Protein AF-A0A5K0ZW80-F1 (afdb_monomer)

Organism: NCBI:txid210225

Foldseek 3Di:
DVVVVVVLLVQLVLLQVVLVVCVVVVNLLLSLLSLVVSLVSLPPDADPDPVRRVSSVVSSVVSVVVNVVSVVCCVPPVVDHRDHPVPHDDRDDDDDDDDDDDDDPDDDDPPPDDD

Secondary structure (DSSP, 8-state):
-HHHHHHHHHHHHHHHHHHHHHHHTT-HHHHHHHHHHHHHHTTT---SSHHHHHHHHHHHHHHHHHHHHHHHHIIIII-PPPPPGGGSPPPPPPP---PPPP--SS---------

Nearest PDB structures (foldseek):
  3zxp-assembly1_B  TM=8.065E-01  e=2.885E-02  Homo sapiens
  2luh-assembly1_A  TM=7.869E-01  e=1.649E+00  Saccharomyces cerevisiae S288C
  1yxr-assembly1_A  TM=6.692E-01  e=1.001E+00  Homo sapiens
  2rkk-assembly1_B  TM=7.854E-01  e=1.743E+00  Saccharomyces cerevisiae
  2dl1-assembly1_A  TM=4.017E-01  e=6.794E-01  Homo sapiens

Structure (mmCIF, N/CA/C/O backbone):
data_AF-A0A5K0ZW80-F1
#
_entry.id   AF-A0A5K0ZW80-F1
#
loop_
_atom_site.group_PDB
_atom_site.id
_atom_site.type_symbol
_atom_site.label_atom_id
_atom_site.label_alt_id
_atom_site.label_comp_id
_atom_s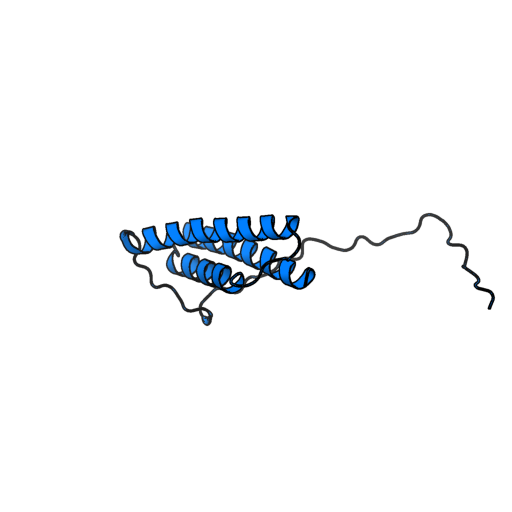ite.label_asym_id
_atom_site.label_entity_id
_atom_site.label_seq_id
_atom_site.pdbx_PDB_ins_code
_atom_site.Cartn_x
_atom_site.Cartn_y
_atom_site.Cartn_z
_atom_site.occupancy
_atom_site.B_iso_or_equiv
_atom_site.auth_seq_id
_atom_site.auth_comp_id
_atom_site.auth_asym_id
_atom_site.auth_atom_id
_atom_site.pdbx_PDB_model_num
ATOM 1 N N . ASP A 1 1 ? 17.996 -11.312 -4.103 1.00 75.06 1 ASP A N 1
ATOM 2 C CA . ASP A 1 1 ? 17.848 -10.077 -3.297 1.00 75.06 1 ASP A CA 1
ATOM 3 C C . ASP A 1 1 ? 17.231 -8.915 -4.068 1.00 75.06 1 ASP A C 1
ATOM 5 O O . ASP A 1 1 ? 16.124 -8.522 -3.728 1.00 75.06 1 ASP A O 1
ATOM 9 N N . PHE A 1 2 ? 17.855 -8.406 -5.139 1.00 83.31 2 PHE A N 1
ATOM 10 C CA . PHE A 1 2 ? 17.336 -7.242 -5.885 1.00 83.31 2 PHE A CA 1
ATOM 11 C C . PHE A 1 2 ? 15.932 -7.428 -6.491 1.00 83.31 2 PHE A C 1
ATOM 13 O O . PHE A 1 2 ? 15.065 -6.578 -6.296 1.00 83.31 2 PHE A O 1
ATOM 20 N N . ILE A 1 3 ? 15.698 -8.534 -7.210 1.00 88.75 3 ILE A N 1
ATOM 21 C CA . ILE A 1 3 ? 14.407 -8.811 -7.868 1.00 88.75 3 ILE A CA 1
ATOM 22 C C . ILE A 1 3 ? 13.295 -8.936 -6.824 1.00 88.75 3 ILE A C 1
ATOM 24 O O . ILE A 1 3 ? 12.285 -8.255 -6.925 1.00 88.75 3 ILE A O 1
ATOM 28 N N . SER A 1 4 ? 13.508 -9.740 -5.780 1.00 89.12 4 SER A N 1
ATOM 29 C CA . SER A 1 4 ? 12.527 -9.959 -4.712 1.00 89.12 4 SER A CA 1
ATOM 30 C C . SER A 1 4 ? 12.177 -8.674 -3.957 1.00 89.12 4 SER A C 1
ATOM 32 O O . SER A 1 4 ? 11.013 -8.453 -3.638 1.00 89.12 4 SER A O 1
ATOM 34 N N . LEU A 1 5 ? 13.167 -7.810 -3.699 1.00 90.12 5 LEU A N 1
ATOM 35 C CA . LEU A 1 5 ? 12.928 -6.490 -3.117 1.00 90.12 5 LEU A CA 1
ATOM 36 C C . LEU A 1 5 ? 12.106 -5.618 -4.075 1.00 90.12 5 LEU A C 1
ATOM 38 O O . LEU A 1 5 ? 11.091 -5.065 -3.669 1.00 90.12 5 LEU A O 1
ATOM 42 N N . ASN A 1 6 ? 12.460 -5.545 -5.357 1.00 91.00 6 ASN A N 1
ATOM 43 C CA . ASN A 1 6 ? 11.664 -4.779 -6.320 1.00 91.00 6 ASN A CA 1
ATOM 44 C C . ASN A 1 6 ? 10.222 -5.293 -6.432 1.00 91.00 6 ASN A C 1
ATOM 46 O O . ASN A 1 6 ? 9.298 -4.484 -6.441 1.00 91.00 6 ASN A O 1
ATOM 50 N N . CYS A 1 7 ? 10.010 -6.612 -6.446 1.00 91.69 7 CYS A N 1
ATOM 51 C CA . CYS A 1 7 ? 8.670 -7.199 -6.409 1.00 91.69 7 CYS A CA 1
ATOM 52 C C . CYS A 1 7 ? 7.880 -6.702 -5.194 1.00 91.69 7 CYS A C 1
ATOM 54 O O . CYS A 1 7 ? 6.759 -6.230 -5.353 1.00 91.69 7 CYS A O 1
ATOM 56 N N . LEU A 1 8 ? 8.485 -6.735 -4.004 1.00 93.12 8 LEU A N 1
ATOM 57 C CA . LEU A 1 8 ? 7.855 -6.253 -2.776 1.00 93.12 8 LEU A CA 1
ATOM 58 C C . LEU A 1 8 ? 7.548 -4.749 -2.819 1.00 93.12 8 LEU A C 1
ATOM 60 O O . LEU A 1 8 ? 6.463 -4.339 -2.420 1.00 93.12 8 LEU A O 1
ATOM 64 N N . LEU A 1 9 ? 8.473 -3.928 -3.325 1.00 94.06 9 LEU A N 1
ATOM 65 C CA . LEU A 1 9 ? 8.271 -2.484 -3.468 1.00 94.06 9 LEU A CA 1
ATOM 66 C C . LEU A 1 9 ? 7.089 -2.175 -4.395 1.00 94.06 9 LEU A C 1
ATOM 68 O O . LEU A 1 9 ? 6.237 -1.349 -4.073 1.00 94.06 9 LEU A O 1
ATOM 72 N N . HIS A 1 10 ? 7.025 -2.842 -5.548 1.00 94.00 10 HIS A N 1
ATOM 73 C CA . HIS A 1 10 ? 5.939 -2.648 -6.506 1.00 94.00 10 HIS A CA 1
ATOM 74 C C . HIS A 1 10 ? 4.607 -3.210 -6.007 1.00 94.00 10 HIS A C 1
ATOM 76 O O . HIS A 1 10 ? 3.573 -2.590 -6.245 1.00 94.00 10 HIS A O 1
ATOM 82 N N . GLN A 1 11 ? 4.626 -4.318 -5.265 1.00 94.06 11 GLN A N 1
ATOM 83 C CA . GLN A 1 11 ? 3.442 -4.836 -4.586 1.00 94.06 11 GLN A CA 1
ATOM 84 C C . GLN A 1 11 ? 2.905 -3.819 -3.572 1.00 94.06 11 GLN A C 1
ATOM 86 O O . GLN A 1 11 ? 1.727 -3.480 -3.626 1.00 94.06 11 GLN A O 1
ATOM 91 N N . ALA A 1 12 ? 3.770 -3.260 -2.722 1.00 95.31 12 ALA A N 1
ATOM 92 C CA . ALA A 1 12 ? 3.381 -2.266 -1.726 1.00 95.31 12 ALA A CA 1
ATOM 93 C C . ALA A 1 12 ? 2.819 -0.981 -2.365 1.00 95.31 12 ALA A C 1
ATOM 95 O O . ALA A 1 12 ? 1.831 -0.423 -1.891 1.00 95.31 12 ALA A O 1
ATOM 96 N N . ARG A 1 13 ? 3.389 -0.545 -3.497 1.00 95.94 13 ARG A N 1
ATOM 97 C CA . ARG A 1 13 ? 2.834 0.555 -4.305 1.00 95.94 13 ARG A CA 1
ATOM 98 C C . ARG A 1 13 ? 1.450 0.227 -4.858 1.00 95.94 13 ARG A C 1
ATOM 100 O O . ARG A 1 13 ? 0.566 1.073 -4.790 1.00 95.94 13 ARG A O 1
ATOM 107 N N . GLY A 1 14 ? 1.252 -0.985 -5.373 1.00 95.56 14 GLY A N 1
ATOM 108 C CA . GLY A 1 14 ? -0.062 -1.453 -5.819 1.00 95.56 14 GLY A CA 1
ATOM 109 C C . GLY A 1 14 ? -1.089 -1.427 -4.686 1.00 95.56 14 GLY A C 1
ATOM 110 O O . GLY A 1 14 ? -2.160 -0.852 -4.842 1.00 95.56 14 GLY A O 1
ATOM 111 N N . GLN A 1 15 ? -0.720 -1.950 -3.514 1.00 96.69 15 GLN A N 1
ATOM 112 C CA . GLN A 1 15 ? -1.557 -1.928 -2.308 1.00 96.69 15 GLN A CA 1
ATOM 113 C C . GLN A 1 15 ? -1.910 -0.508 -1.871 1.00 96.69 15 GLN A C 1
ATOM 115 O O . GLN A 1 15 ? -3.052 -0.255 -1.504 1.00 96.69 15 GLN A O 1
ATOM 120 N N . LYS A 1 16 ? -0.965 0.437 -1.957 1.00 97.31 16 LYS A N 1
ATOM 121 C CA . LYS A 1 16 ? -1.228 1.854 -1.682 1.00 97.31 16 LYS A CA 1
ATOM 122 C C . LYS A 1 16 ? -2.346 2.405 -2.566 1.00 97.31 16 LYS A C 1
ATOM 124 O O . LYS A 1 16 ? -3.245 3.058 -2.053 1.00 97.31 16 LYS A O 1
ATOM 129 N N . HIS A 1 17 ? -2.289 2.151 -3.873 1.00 96.50 17 HIS A N 1
ATOM 130 C CA . HIS A 1 17 ? -3.307 2.635 -4.808 1.00 96.50 17 HIS A CA 1
ATOM 131 C C . HIS A 1 17 ? -4.668 1.984 -4.553 1.00 96.50 17 HIS A C 1
ATOM 133 O O . HIS A 1 17 ? -5.653 2.700 -4.427 1.00 96.50 17 HIS A O 1
ATOM 139 N N . VAL A 1 18 ? -4.702 0.665 -4.347 1.00 96.56 18 VAL A N 1
ATOM 140 C CA . VAL A 1 18 ? -5.938 -0.054 -3.997 1.00 96.56 18 VAL A CA 1
ATOM 141 C C . VAL A 1 18 ? -6.537 0.462 -2.687 1.00 96.56 18 VAL A C 1
ATOM 143 O O . VAL A 1 18 ? -7.744 0.636 -2.588 1.00 96.56 18 VAL A O 1
ATOM 146 N N . ALA A 1 19 ? -5.716 0.756 -1.676 1.00 97.56 19 ALA A N 1
ATOM 147 C CA . ALA A 1 19 ? -6.203 1.320 -0.420 1.00 97.56 19 ALA A CA 1
ATOM 148 C C . ALA A 1 19 ? -6.794 2.728 -0.589 1.00 97.56 19 ALA A C 1
ATOM 150 O O . ALA A 1 19 ? -7.788 3.042 0.060 1.00 97.56 19 ALA A O 1
ATOM 151 N N . ILE A 1 20 ? -6.204 3.563 -1.451 1.00 97.81 20 ILE A N 1
ATOM 152 C CA . ILE A 1 20 ? -6.749 4.889 -1.774 1.00 97.81 20 ILE A CA 1
ATOM 153 C C . ILE A 1 20 ? -8.110 4.744 -2.464 1.00 97.81 20 ILE A C 1
ATOM 155 O O . ILE A 1 20 ? -9.064 5.385 -2.038 1.00 97.81 20 ILE A O 1
ATOM 159 N N . GLU A 1 21 ? -8.224 3.858 -3.456 1.00 97.12 21 GLU A N 1
ATOM 160 C CA . GLU A 1 21 ? -9.489 3.584 -4.154 1.00 97.12 21 GLU A CA 1
ATOM 161 C C . GLU A 1 21 ? -10.564 3.061 -3.188 1.00 97.12 21 GLU A C 1
ATOM 163 O O . GLU A 1 21 ? -11.678 3.576 -3.155 1.00 97.12 21 GLU A O 1
ATOM 168 N N . LEU A 1 22 ? -10.224 2.100 -2.323 1.00 97.12 22 LEU A N 1
ATOM 169 C CA . LEU A 1 22 ? -11.139 1.580 -1.299 1.00 97.12 22 LEU A CA 1
ATOM 170 C C . LEU A 1 22 ? -11.609 2.671 -0.332 1.00 97.12 22 LEU A C 1
ATOM 172 O O . LEU A 1 22 ? -12.778 2.695 0.048 1.00 97.12 22 LEU A O 1
ATOM 176 N N . TYR A 1 23 ? -10.711 3.570 0.070 1.00 97.38 23 TYR A N 1
ATOM 177 C CA . TYR A 1 23 ? -11.069 4.710 0.905 1.00 97.38 23 TYR A CA 1
ATOM 178 C C . TYR A 1 23 ? -12.033 5.660 0.173 1.00 97.38 23 TYR A C 1
ATOM 180 O O . TYR A 1 23 ? -13.022 6.092 0.762 1.00 97.38 23 TYR A O 1
ATOM 188 N N . GLU A 1 24 ? -11.793 5.952 -1.109 1.00 96.94 24 GLU A N 1
ATOM 189 C CA . GLU A 1 24 ? -12.680 6.780 -1.943 1.00 96.94 24 GLU A CA 1
ATOM 190 C C . GLU A 1 24 ? -14.060 6.137 -2.161 1.00 96.94 24 GLU A C 1
ATOM 192 O O . GLU A 1 24 ? -15.069 6.837 -2.224 1.00 96.94 24 GLU A O 1
ATOM 197 N N . GLU A 1 25 ? -14.126 4.805 -2.193 1.00 96.88 25 GLU A N 1
ATOM 198 C CA . GLU A 1 25 ? -15.371 4.028 -2.208 1.00 96.88 25 GLU A CA 1
ATOM 199 C C . GLU A 1 25 ? -16.082 3.968 -0.842 1.00 96.88 25 GLU A C 1
ATOM 201 O O . GLU A 1 25 ? -17.141 3.348 -0.725 1.00 96.88 25 GLU A O 1
ATOM 206 N N . GLY A 1 26 ? -15.513 4.583 0.200 1.00 95.44 26 GLY A N 1
ATOM 207 C CA . GLY A 1 26 ? -16.057 4.570 1.556 1.00 95.44 26 GLY A CA 1
ATOM 208 C C . GLY A 1 26 ? -15.886 3.235 2.281 1.00 95.44 26 GLY A C 1
ATOM 209 O O . GLY A 1 26 ? -16.633 2.967 3.208 1.00 95.44 26 GLY A O 1
ATOM 210 N N . LYS A 1 27 ? -14.937 2.389 1.863 1.00 96.50 27 LYS A N 1
ATOM 211 C CA . LYS A 1 27 ? -14.607 1.094 2.483 1.00 96.50 27 LYS A CA 1
ATOM 212 C C . LYS A 1 27 ? -13.338 1.215 3.329 1.00 96.50 27 LYS A C 1
ATOM 214 O O . LYS A 1 27 ? -12.310 0.587 3.040 1.00 96.50 27 LYS A O 1
ATOM 219 N N . ILE A 1 28 ? -13.372 2.061 4.354 1.00 97.31 28 ILE A N 1
ATOM 220 C CA . ILE A 1 28 ? -12.165 2.432 5.103 1.00 97.31 28 ILE A CA 1
ATOM 221 C C . ILE A 1 28 ? -11.547 1.253 5.870 1.00 97.31 28 ILE A C 1
ATOM 223 O O . ILE A 1 28 ? -10.321 1.150 5.945 1.00 97.31 28 ILE A O 1
ATOM 227 N N . GLY A 1 29 ? -12.356 0.315 6.373 1.00 97.31 29 GLY A N 1
ATOM 228 C CA . GLY A 1 29 ? -11.868 -0.881 7.060 1.00 97.31 29 GLY A CA 1
ATOM 229 C C . GLY A 1 29 ? -10.984 -1.737 6.149 1.00 97.31 29 GLY A C 1
ATOM 230 O O . GLY A 1 29 ? -9.884 -2.135 6.541 1.00 97.31 29 GLY A O 1
ATOM 231 N N . LEU A 1 30 ? -11.420 -1.946 4.900 1.00 97.62 30 LEU A N 1
ATOM 232 C CA . LEU A 1 30 ? -10.644 -2.651 3.872 1.00 97.62 30 LEU A CA 1
ATOM 233 C C . LEU A 1 30 ? -9.370 -1.883 3.502 1.00 97.62 30 LEU A C 1
ATOM 235 O O . LEU A 1 30 ? -8.300 -2.488 3.430 1.00 97.62 30 LEU A O 1
ATOM 239 N N . ALA A 1 31 ? -9.459 -0.561 3.326 1.00 98.00 31 ALA A N 1
ATOM 240 C CA . ALA A 1 31 ? -8.301 0.282 3.028 1.00 98.00 31 ALA A CA 1
ATOM 241 C C . ALA A 1 31 ? -7.210 0.169 4.110 1.00 98.00 31 ALA A C 1
ATOM 243 O O . ALA A 1 31 ? -6.032 -0.025 3.798 1.00 98.00 31 ALA A O 1
ATOM 244 N N . ILE A 1 32 ? -7.597 0.217 5.390 1.00 98.25 32 ILE A N 1
ATOM 245 C CA . ILE A 1 32 ? -6.681 0.032 6.525 1.00 98.25 32 ILE A CA 1
ATOM 246 C C . ILE A 1 32 ? -6.066 -1.368 6.510 1.00 98.25 32 ILE A C 1
ATOM 248 O O . ILE A 1 32 ? -4.855 -1.504 6.695 1.00 98.25 32 ILE A O 1
ATOM 252 N N . GLY A 1 33 ? -6.873 -2.406 6.272 1.00 97.62 33 GLY A N 1
ATOM 253 C CA . GLY A 1 33 ? -6.398 -3.788 6.196 1.00 97.62 33 GLY A CA 1
ATOM 254 C C . GLY A 1 33 ? -5.304 -3.971 5.137 1.00 97.62 33 GLY A C 1
ATOM 255 O O . GLY A 1 33 ? -4.231 -4.497 5.439 1.00 97.62 33 GLY A O 1
ATOM 256 N N . VAL A 1 34 ? -5.526 -3.440 3.931 1.00 97.69 34 VAL A N 1
ATOM 257 C CA . VAL A 1 34 ? -4.548 -3.465 2.829 1.00 97.69 34 VAL A CA 1
ATOM 258 C C . VAL A 1 34 ? -3.257 -2.723 3.199 1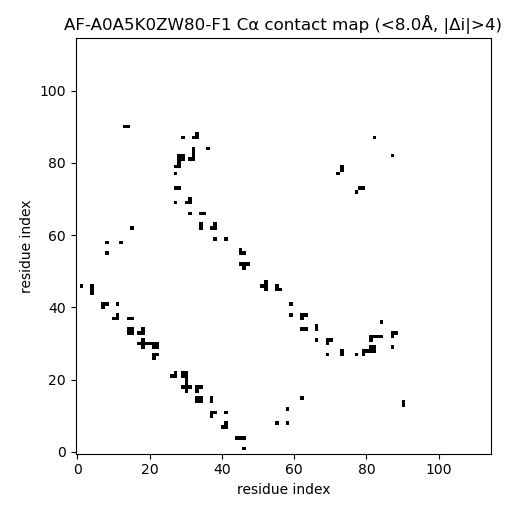.00 97.69 34 VAL A C 1
ATOM 260 O O . VAL A 1 34 ? -2.160 -3.226 2.947 1.00 97.69 34 VAL A O 1
ATOM 263 N N . LEU A 1 35 ? -3.351 -1.551 3.836 1.00 97.81 35 LEU A N 1
ATOM 264 C CA . LEU A 1 35 ? -2.173 -0.780 4.253 1.00 97.81 35 LEU A CA 1
ATOM 265 C C . LEU A 1 35 ? -1.380 -1.467 5.373 1.00 97.81 35 LEU A C 1
ATOM 267 O O . LEU A 1 35 ? -0.146 -1.438 5.356 1.00 97.81 35 LEU A O 1
ATOM 271 N N . ARG A 1 36 ? -2.058 -2.102 6.336 1.00 97.25 36 ARG A N 1
ATOM 272 C CA . ARG A 1 36 ? -1.407 -2.879 7.402 1.00 97.25 36 ARG A CA 1
ATOM 273 C C . ARG A 1 36 ? -0.625 -4.054 6.831 1.00 97.25 36 ARG A C 1
ATOM 275 O O . ARG A 1 36 ? 0.529 -4.245 7.219 1.00 97.25 36 ARG A O 1
ATOM 282 N N . ASP A 1 37 ? -1.219 -4.792 5.895 1.00 95.50 37 ASP A N 1
ATOM 283 C CA . ASP A 1 37 ? -0.539 -5.881 5.194 1.00 95.50 37 ASP A CA 1
ATOM 284 C C . ASP A 1 37 ? 0.702 -5.370 4.441 1.00 95.50 37 ASP A C 1
ATOM 286 O O . ASP A 1 37 ? 1.803 -5.892 4.631 1.00 95.50 37 ASP A O 1
ATOM 290 N N . ALA A 1 38 ? 0.575 -4.270 3.690 1.00 95.44 38 ALA A N 1
ATOM 291 C CA . ALA A 1 38 ? 1.695 -3.659 2.971 1.00 95.44 38 ALA A CA 1
ATOM 292 C C . ALA A 1 38 ? 2.858 -3.261 3.904 1.00 95.44 38 ALA A C 1
ATOM 294 O O . ALA A 1 38 ? 4.019 -3.610 3.664 1.00 95.44 38 ALA A O 1
ATOM 295 N N . VAL A 1 39 ? 2.561 -2.563 5.007 1.00 95.50 39 VAL A N 1
ATOM 296 C CA . VAL A 1 39 ? 3.572 -2.132 5.990 1.00 95.50 39 VAL A CA 1
ATOM 297 C C . VAL A 1 39 ? 4.221 -3.328 6.689 1.00 95.50 39 VAL A C 1
ATOM 299 O O . VAL A 1 39 ? 5.438 -3.311 6.911 1.00 95.50 39 VAL A O 1
ATOM 302 N N . SER A 1 40 ? 3.432 -4.353 7.025 1.00 94.00 40 SER A N 1
ATOM 303 C CA . SER A 1 40 ? 3.910 -5.597 7.637 1.00 94.00 40 SER A CA 1
ATOM 304 C C . SER A 1 40 ? 4.880 -6.328 6.707 1.00 94.00 40 SER A C 1
ATOM 306 O O . SER A 1 40 ? 6.003 -6.643 7.106 1.00 94.00 40 SER A O 1
ATOM 308 N N . ASN A 1 41 ? 4.512 -6.489 5.435 1.00 91.31 41 ASN A N 1
ATOM 309 C CA . ASN A 1 41 ? 5.324 -7.175 4.430 1.00 91.31 41 ASN A CA 1
ATOM 310 C C . ASN A 1 41 ? 6.652 -6.455 4.138 1.00 91.31 41 ASN A C 1
ATOM 312 O O . ASN A 1 41 ? 7.672 -7.100 3.881 1.00 91.31 41 ASN A O 1
ATOM 316 N N . MET A 1 42 ? 6.673 -5.122 4.238 1.00 91.19 42 MET A N 1
ATOM 317 C CA . MET A 1 42 ? 7.891 -4.301 4.157 1.00 91.19 42 MET A CA 1
ATOM 318 C C . MET A 1 42 ? 8.668 -4.203 5.487 1.00 91.19 42 MET A C 1
ATOM 320 O O . MET A 1 42 ? 9.700 -3.523 5.576 1.00 91.19 42 MET A O 1
ATOM 324 N N . SER A 1 43 ? 8.192 -4.817 6.570 1.00 88.31 43 SER A N 1
ATOM 325 C CA . SER A 1 43 ? 8.891 -4.799 7.853 1.00 88.31 43 SER A CA 1
ATOM 326 C C . SER A 1 43 ? 10.116 -5.713 7.839 1.00 88.31 43 SER A C 1
ATOM 328 O O . SER A 1 43 ? 10.100 -6.794 7.264 1.00 88.31 43 SER A O 1
ATOM 330 N N . GLY A 1 44 ? 11.221 -5.251 8.433 1.00 83.19 44 GLY A N 1
ATOM 331 C CA . GLY A 1 44 ? 12.482 -6.002 8.479 1.00 83.19 44 GLY A CA 1
ATOM 332 C C . GLY A 1 44 ? 13.184 -6.216 7.131 1.00 83.19 44 GLY A C 1
ATOM 333 O O . GLY A 1 44 ? 14.234 -6.849 7.104 1.00 83.19 44 GLY A O 1
ATOM 334 N N . ARG A 1 45 ? 12.646 -5.691 6.021 1.00 81.94 45 ARG A N 1
ATOM 335 C CA . ARG A 1 45 ? 13.256 -5.801 4.691 1.00 81.94 45 ARG A CA 1
ATOM 336 C C . ARG A 1 45 ? 13.795 -4.454 4.239 1.00 81.94 45 ARG A C 1
ATOM 338 O O . ARG A 1 45 ? 13.033 -3.503 4.076 1.00 81.94 45 ARG A O 1
ATOM 345 N N . SER A 1 46 ? 15.101 -4.382 4.019 1.00 80.25 46 SER A N 1
ATOM 346 C CA . SER A 1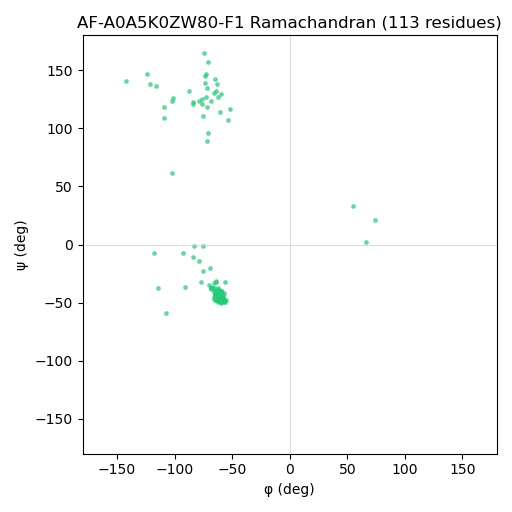 46 ? 15.761 -3.194 3.485 1.00 80.25 46 SER A CA 1
ATOM 347 C C . SER A 1 46 ? 16.882 -3.583 2.514 1.00 80.25 46 SER A C 1
ATOM 349 O O . SER A 1 46 ? 17.601 -4.557 2.751 1.00 80.25 46 SER A O 1
ATOM 351 N N . PRO A 1 47 ? 17.045 -2.849 1.402 1.00 82.94 47 PRO A N 1
ATOM 352 C CA . PRO A 1 47 ? 18.228 -2.967 0.560 1.00 82.94 47 PRO A CA 1
ATOM 353 C C . PRO A 1 47 ? 19.483 -2.508 1.313 1.00 82.94 47 PRO A C 1
ATOM 355 O O . PRO A 1 4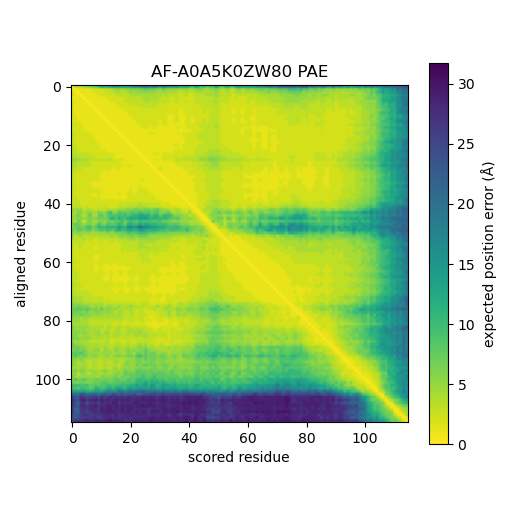7 ? 19.441 -1.517 2.037 1.00 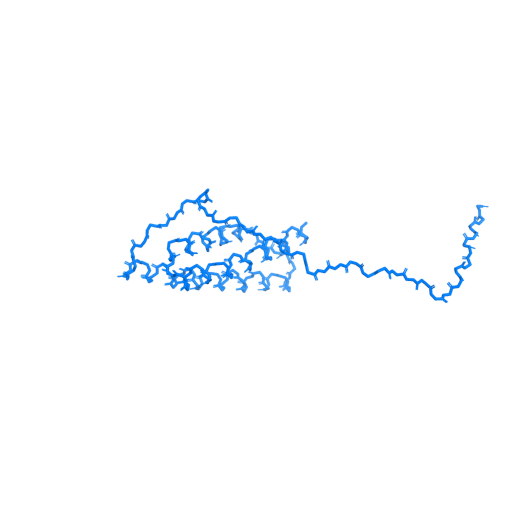82.94 47 PRO A O 1
ATOM 358 N N . SER A 1 48 ? 20.612 -3.183 1.092 1.00 82.25 48 SER A N 1
ATOM 359 C CA . SER A 1 48 ? 21.927 -2.751 1.593 1.00 82.25 48 SER A CA 1
ATOM 360 C C . SER A 1 48 ? 22.515 -1.577 0.803 1.00 82.25 48 SER A C 1
ATOM 362 O O . SER A 1 48 ? 23.355 -0.842 1.312 1.00 82.25 48 SER A O 1
ATOM 364 N N . ASN A 1 49 ? 22.081 -1.393 -0.446 1.00 84.56 49 ASN A N 1
ATOM 365 C CA . ASN A 1 49 ? 22.484 -0.270 -1.285 1.00 84.56 49 ASN A CA 1
ATOM 366 C C . ASN A 1 49 ? 21.746 1.005 -0.854 1.00 84.56 49 ASN A C 1
ATOM 368 O O . ASN A 1 49 ? 20.517 1.027 -0.854 1.00 84.56 49 ASN A O 1
ATOM 372 N N . GLU A 1 50 ? 22.493 2.069 -0.562 1.00 79.50 50 GLU A N 1
ATOM 373 C CA . GLU A 1 50 ? 21.982 3.341 -0.037 1.00 79.50 50 GLU A CA 1
ATOM 374 C C . GLU A 1 50 ? 20.916 4.002 -0.929 1.00 79.50 50 GLU A C 1
ATOM 376 O O . GLU A 1 50 ? 19.877 4.439 -0.434 1.00 79.50 50 GLU A O 1
ATOM 381 N N . SER A 1 51 ? 21.108 3.994 -2.253 1.00 82.75 51 SER A N 1
ATOM 382 C CA . SER A 1 51 ? 20.134 4.570 -3.196 1.00 82.75 51 SER A CA 1
ATOM 383 C C . SER A 1 51 ? 18.788 3.837 -3.161 1.00 82.75 51 SER A C 1
ATOM 385 O O . SER A 1 51 ? 17.727 4.456 -3.149 1.00 82.75 51 SER A O 1
ATOM 387 N N . TRP A 1 52 ? 18.820 2.508 -3.067 1.00 86.19 52 TRP A N 1
ATOM 388 C CA . TRP A 1 52 ? 17.619 1.680 -2.975 1.00 86.19 52 TRP A CA 1
ATOM 389 C C . TRP A 1 52 ? 17.005 1.700 -1.579 1.00 86.19 52 TRP A C 1
ATOM 391 O O . TRP A 1 52 ? 15.784 1.622 -1.442 1.00 86.19 52 TRP A O 1
ATOM 401 N N . HIS A 1 53 ? 17.836 1.836 -0.549 1.00 89.06 53 HIS A N 1
ATOM 402 C CA . HIS A 1 53 ? 17.396 2.010 0.825 1.00 89.06 53 HIS A CA 1
ATOM 403 C C . HIS A 1 53 ? 16.535 3.268 0.974 1.00 89.06 53 HIS A C 1
ATOM 405 O O . HIS A 1 53 ? 15.456 3.195 1.562 1.00 89.06 53 HIS A O 1
ATOM 411 N N . ALA A 1 54 ? 16.967 4.395 0.397 1.00 91.12 54 ALA A N 1
ATOM 412 C CA . ALA A 1 54 ? 16.206 5.642 0.415 1.00 91.12 54 ALA A CA 1
ATOM 413 C C . ALA A 1 54 ? 14.807 5.467 -0.199 1.00 91.12 54 ALA A C 1
ATOM 415 O O . ALA A 1 54 ? 13.816 5.782 0.457 1.00 91.12 54 ALA A O 1
ATOM 416 N N . VAL A 1 55 ? 14.719 4.861 -1.390 1.00 91.88 55 VAL A N 1
ATOM 417 C CA . VAL A 1 55 ? 13.443 4.590 -2.080 1.00 91.88 55 VAL A CA 1
ATOM 418 C C . VAL A 1 55 ? 12.513 3.713 -1.235 1.00 91.88 55 VAL A C 1
ATOM 420 O O . VAL A 1 55 ? 11.320 3.986 -1.116 1.00 91.88 55 VAL A O 1
ATOM 423 N N . PHE A 1 56 ? 13.049 2.660 -0.618 1.00 92.44 56 PHE A N 1
ATOM 424 C CA . PHE A 1 56 ? 12.274 1.776 0.255 1.00 92.44 56 PHE A CA 1
ATOM 425 C C . PHE A 1 56 ? 11.767 2.479 1.514 1.00 92.44 56 PHE A C 1
ATOM 427 O O . PHE A 1 56 ? 10.623 2.279 1.927 1.00 92.44 56 PHE A O 1
ATOM 434 N N . SER A 1 57 ? 12.633 3.274 2.138 1.00 92.19 57 SER A N 1
ATOM 435 C CA . SER A 1 57 ? 12.317 4.018 3.353 1.00 92.19 57 SER A CA 1
ATOM 436 C C . SER A 1 57 ? 11.246 5.074 3.090 1.00 92.19 57 SER A C 1
ATOM 438 O O . SER A 1 57 ? 10.307 5.204 3.875 1.00 92.19 57 SER A O 1
ATOM 440 N N . GLU A 1 58 ? 11.352 5.784 1.966 1.00 94.25 58 GLU A N 1
ATOM 441 C CA . GLU A 1 58 ? 10.359 6.757 1.518 1.00 94.25 58 GLU A CA 1
ATOM 442 C C . GLU A 1 58 ? 8.992 6.098 1.313 1.00 94.25 58 GLU A C 1
ATOM 444 O O . GLU A 1 58 ? 8.004 6.548 1.894 1.00 94.25 58 GLU A O 1
ATOM 449 N N . GLU A 1 59 ? 8.932 4.983 0.579 1.00 95.44 59 GLU A N 1
ATOM 450 C CA . GLU A 1 59 ? 7.668 4.279 0.335 1.00 95.44 59 GLU A CA 1
ATOM 451 C C . GLU A 1 59 ? 7.037 3.779 1.643 1.00 95.44 59 GLU A C 1
ATOM 453 O O . GLU A 1 59 ? 5.843 3.964 1.885 1.00 95.44 59 GLU A O 1
ATOM 458 N N . LYS A 1 60 ? 7.845 3.209 2.542 1.00 94.56 60 LYS A N 1
ATOM 459 C CA . LYS A 1 60 ? 7.376 2.745 3.853 1.00 94.56 60 LYS A CA 1
ATOM 460 C C . LYS A 1 60 ? 6.859 3.891 4.722 1.00 94.56 60 LYS A C 1
ATOM 462 O O . LYS A 1 60 ? 5.888 3.715 5.459 1.00 94.56 60 LYS A O 1
ATOM 467 N N . SER A 1 61 ? 7.512 5.051 4.661 1.00 96.06 61 SER A N 1
ATOM 468 C CA . SER A 1 61 ? 7.068 6.263 5.350 1.00 96.06 61 SER A CA 1
ATOM 469 C C . SER A 1 61 ? 5.726 6.742 4.797 1.00 96.06 61 SER A C 1
ATOM 471 O O . SER A 1 61 ? 4.790 6.950 5.566 1.00 96.06 61 SER A O 1
ATOM 473 N N . ALA A 1 62 ? 5.591 6.813 3.469 1.00 96.94 62 ALA A N 1
ATOM 474 C CA . ALA A 1 62 ? 4.354 7.214 2.807 1.00 96.94 62 ALA A CA 1
ATOM 475 C C . ALA A 1 62 ? 3.172 6.307 3.190 1.00 96.94 62 ALA A C 1
ATOM 477 O O . ALA A 1 62 ? 2.117 6.807 3.579 1.00 96.94 62 ALA A O 1
ATOM 478 N N . LEU A 1 63 ? 3.363 4.983 3.174 1.00 97.56 63 LEU A N 1
ATOM 479 C CA . LEU A 1 63 ? 2.346 4.018 3.610 1.00 97.56 63 LEU A CA 1
ATOM 480 C C . LEU A 1 63 ? 1.913 4.243 5.062 1.00 97.56 63 LEU A C 1
ATOM 482 O O . LEU A 1 63 ? 0.722 4.223 5.357 1.00 97.56 63 LEU A O 1
ATOM 486 N N . ARG A 1 64 ? 2.864 4.494 5.971 1.00 97.62 64 ARG A N 1
ATOM 487 C CA . ARG A 1 64 ? 2.572 4.751 7.392 1.00 97.62 64 ARG A CA 1
ATOM 488 C C . ARG A 1 64 ? 1.812 6.051 7.616 1.00 97.62 64 ARG A C 1
ATOM 490 O O . ARG A 1 64 ? 0.952 6.089 8.488 1.00 97.62 64 ARG A O 1
ATOM 497 N N . VAL A 1 65 ? 2.122 7.100 6.854 1.00 98.25 65 VAL A N 1
ATOM 498 C CA . VAL A 1 65 ? 1.401 8.380 6.927 1.00 98.25 65 VAL A CA 1
ATOM 499 C C . VAL A 1 65 ? -0.062 8.190 6.528 1.00 98.25 65 VAL A C 1
ATOM 501 O O . VAL A 1 65 ? -0.948 8.642 7.251 1.00 98.25 65 VAL A O 1
ATOM 504 N N . ILE A 1 66 ? -0.319 7.480 5.425 1.00 98.06 66 ILE A N 1
ATOM 505 C CA . ILE A 1 66 ? -1.685 7.197 4.962 1.00 98.06 66 ILE A CA 1
ATOM 506 C C . ILE A 1 66 ? -2.409 6.287 5.960 1.00 98.06 66 ILE A C 1
ATOM 508 O O . ILE A 1 66 ? -3.526 6.598 6.364 1.00 98.06 66 ILE A O 1
ATOM 512 N N . LEU A 1 67 ? -1.758 5.208 6.409 1.00 98.25 67 LEU A N 1
ATOM 513 C CA . LEU A 1 67 ? -2.331 4.269 7.374 1.00 98.25 67 LEU A CA 1
ATOM 514 C C . LEU A 1 67 ? -2.761 4.979 8.654 1.00 98.25 67 LEU A C 1
ATOM 516 O O . LEU A 1 67 ? -3.902 4.825 9.072 1.00 98.25 67 LEU A O 1
ATOM 520 N N . LYS A 1 68 ? -1.875 5.796 9.235 1.00 98.31 68 LYS A N 1
ATOM 521 C CA . LYS A 1 68 ? -2.183 6.542 10.455 1.00 98.31 68 LYS A CA 1
ATOM 522 C C . LYS A 1 68 ? -3.403 7.439 10.262 1.00 98.31 68 LYS A C 1
ATOM 524 O O . LYS A 1 68 ? -4.300 7.428 11.093 1.00 98.31 68 LYS A O 1
ATOM 529 N N . ARG A 1 69 ? -3.452 8.179 9.151 1.00 98.00 69 ARG A N 1
ATOM 530 C CA . ARG A 1 69 ? -4.596 9.037 8.833 1.00 98.00 69 ARG A CA 1
ATOM 531 C C . ARG A 1 69 ? -5.897 8.230 8.780 1.00 98.00 69 ARG A C 1
ATOM 533 O O . ARG A 1 69 ? -6.881 8.642 9.378 1.00 98.00 69 ARG A O 1
ATOM 540 N N . TYR A 1 70 ? -5.904 7.096 8.084 1.00 98.19 70 TYR A N 1
ATOM 541 C CA . TYR A 1 70 ? -7.110 6.274 7.964 1.00 98.19 70 TYR A CA 1
ATOM 542 C C . TYR A 1 70 ? -7.503 5.629 9.296 1.00 98.19 70 TYR A C 1
ATOM 544 O O . TYR A 1 70 ? -8.687 5.560 9.599 1.00 98.19 70 TYR A O 1
ATOM 552 N N . GLU A 1 71 ? -6.544 5.201 10.120 1.00 98.00 71 GLU A N 1
ATOM 553 C CA . GLU A 1 71 ? -6.817 4.683 11.466 1.00 98.00 71 GLU A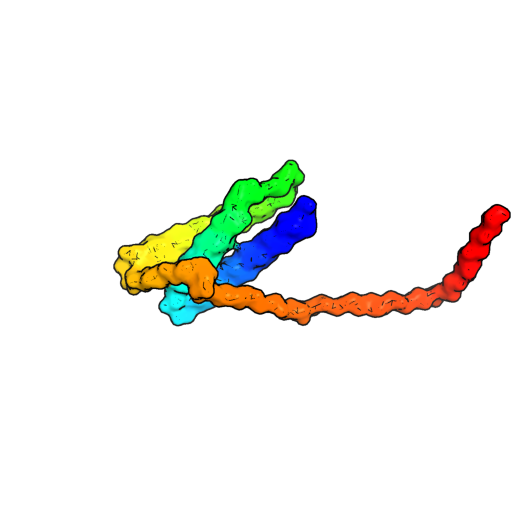 CA 1
ATOM 554 C C . GLU A 1 71 ? -7.414 5.753 12.389 1.00 98.00 71 GLU A C 1
ATOM 556 O O . GLU A 1 71 ? -8.383 5.463 13.092 1.00 98.00 71 GLU A O 1
ATOM 561 N N . ASP A 1 72 ? -6.891 6.983 12.347 1.00 97.75 72 ASP A N 1
ATOM 562 C CA . ASP A 1 72 ? -7.411 8.120 13.114 1.00 97.75 72 ASP A CA 1
ATOM 563 C C . ASP A 1 72 ? -8.855 8.452 12.684 1.00 97.75 72 ASP A C 1
ATOM 565 O O . ASP A 1 72 ? -9.751 8.593 13.520 1.00 97.75 72 ASP A O 1
ATOM 569 N N . GLU A 1 73 ? -9.109 8.518 11.373 1.00 96.81 73 GLU A N 1
ATOM 570 C CA . GLU A 1 73 ? -10.448 8.763 10.829 1.00 96.81 73 GLU A CA 1
ATOM 571 C C . GLU A 1 73 ? -11.415 7.608 11.128 1.00 96.81 73 GLU A C 1
ATOM 573 O O . GLU A 1 73 ? -12.563 7.842 11.507 1.00 96.81 73 GLU A O 1
ATOM 578 N N . ASN A 1 74 ? -10.976 6.354 11.019 1.00 97.38 74 ASN A N 1
ATOM 579 C CA . ASN A 1 74 ? -11.820 5.201 11.323 1.00 97.38 74 ASN A CA 1
ATOM 580 C C . ASN A 1 74 ? -12.138 5.100 12.818 1.00 97.38 74 ASN A C 1
ATOM 582 O O . ASN A 1 74 ? -13.256 4.750 13.176 1.00 97.38 74 ASN A O 1
ATOM 586 N N . GLY A 1 75 ? -11.190 5.439 13.693 1.00 96.12 75 GLY A N 1
ATOM 587 C CA . GLY A 1 75 ? -11.390 5.423 15.142 1.00 96.12 75 GLY A CA 1
ATOM 588 C C . GLY A 1 75 ? -12.354 6.498 15.652 1.00 96.12 75 GLY A C 1
ATOM 589 O O . GLY A 1 75 ? -12.892 6.348 16.748 1.00 96.12 75 GLY A O 1
ATOM 590 N N . PHE A 1 76 ? -12.581 7.563 14.877 1.00 94.94 76 PHE A N 1
ATOM 591 C CA . PHE A 1 76 ? -13.413 8.695 15.291 1.00 94.94 76 PHE A CA 1
ATOM 592 C C . PHE A 1 76 ? -14.706 8.861 14.477 1.00 94.94 76 PHE A C 1
ATOM 594 O O . PHE A 1 76 ? -15.730 9.236 15.042 1.00 94.94 76 PHE A O 1
ATOM 601 N N . ILE A 1 77 ? -14.668 8.605 13.166 1.00 94.69 77 ILE A N 1
ATOM 602 C CA . ILE A 1 77 ? -15.749 8.936 12.224 1.00 94.69 77 ILE A CA 1
ATOM 603 C C . ILE A 1 77 ? -16.487 7.678 11.765 1.00 94.69 77 ILE A C 1
ATOM 605 O O . ILE A 1 77 ? -17.700 7.585 11.935 1.00 94.69 77 ILE A O 1
ATOM 609 N N . TYR A 1 78 ? -15.769 6.731 11.159 1.00 94.19 78 TYR A N 1
ATOM 610 C CA . TYR A 1 78 ? -16.397 5.644 10.396 1.00 94.19 78 TYR A CA 1
ATOM 611 C C . TYR A 1 78 ? -16.688 4.390 11.229 1.00 94.19 78 TYR A C 1
ATOM 613 O O . TYR A 1 78 ? -17.725 3.761 11.041 1.00 94.19 78 TYR A O 1
ATOM 621 N N . LEU A 1 79 ? -15.799 4.047 12.169 1.00 94.69 79 LEU A N 1
ATOM 622 C CA . LEU A 1 79 ? -15.915 2.895 13.071 1.00 94.69 79 LEU A CA 1
ATOM 623 C C . LEU A 1 79 ? -16.112 1.549 12.347 1.00 94.69 79 LEU A C 1
ATOM 625 O O . LEU A 1 79 ? -16.767 0.640 12.861 1.00 94.69 79 LEU A O 1
ATOM 629 N N . GLU A 1 80 ? -15.529 1.391 11.158 1.00 96.75 80 GLU A N 1
ATOM 630 C CA . GLU A 1 80 ? -15.591 0.144 10.403 1.00 96.75 80 GLU A CA 1
ATOM 631 C C . GLU A 1 80 ? -14.691 -0.939 11.003 1.00 96.75 80 GLU A C 1
ATOM 633 O O . GLU A 1 80 ? -13.572 -0.684 11.470 1.00 96.75 80 GLU A O 1
ATOM 638 N N . ARG A 1 81 ? -15.161 -2.191 10.921 1.00 96.31 81 ARG A N 1
ATOM 639 C CA . ARG A 1 81 ? -14.343 -3.368 11.222 1.00 96.31 81 ARG A CA 1
ATOM 640 C C . ARG A 1 81 ? -13.200 -3.457 10.212 1.00 96.31 81 ARG A C 1
ATOM 642 O O . ARG A 1 81 ? -13.419 -3.436 9.005 1.00 96.31 81 ARG A O 1
ATOM 649 N N . ILE A 1 82 ? -11.994 -3.665 10.725 1.00 97.06 82 ILE A N 1
ATOM 650 C CA . ILE A 1 82 ? -10.823 -3.969 9.905 1.00 97.06 82 ILE A CA 1
ATOM 651 C C . ILE A 1 82 ? -10.820 -5.487 9.628 1.00 97.06 82 ILE A C 1
ATOM 653 O O . ILE A 1 82 ? -10.863 -6.260 10.591 1.00 97.06 82 ILE A O 1
ATOM 657 N N . PRO A 1 83 ? -10.821 -5.920 8.355 1.00 94.81 83 PRO A N 1
ATOM 658 C CA . PRO A 1 83 ? -10.795 -7.329 7.981 1.00 94.81 83 PRO A CA 1
ATOM 659 C C . PRO A 1 83 ? -9.440 -7.985 8.263 1.00 94.81 83 PRO A C 1
ATOM 661 O O . PRO A 1 83 ? -8.403 -7.316 8.315 1.00 94.81 83 PRO A O 1
ATOM 664 N N . ASP A 1 84 ? -9.456 -9.308 8.406 1.00 92.81 84 ASP A N 1
ATOM 665 C CA . ASP A 1 84 ? -8.250 -10.125 8.506 1.00 92.81 84 ASP A CA 1
ATOM 666 C C . ASP A 1 84 ? -7.561 -10.277 7.140 1.00 92.81 84 ASP A C 1
ATOM 668 O O . ASP A 1 84 ? -8.157 -10.067 6.085 1.00 92.81 84 ASP A O 1
ATOM 672 N N . ALA A 1 85 ? -6.301 -10.724 7.139 1.00 89.06 85 ALA A N 1
ATOM 673 C CA . ALA A 1 85 ? -5.494 -10.841 5.919 1.00 89.06 85 ALA A CA 1
ATOM 674 C C . ALA A 1 85 ? -6.125 -11.722 4.818 1.00 89.06 85 ALA A C 1
ATOM 676 O O . ALA A 1 85 ? -5.939 -11.443 3.638 1.00 89.06 85 ALA A O 1
ATOM 677 N N . TYR A 1 86 ? -6.878 -12.768 5.182 1.00 90.50 86 TYR A N 1
ATOM 678 C CA . TYR A 1 86 ? -7.540 -13.663 4.219 1.00 90.50 86 TYR A CA 1
ATOM 679 C C . TYR A 1 86 ? -8.828 -13.074 3.619 1.00 90.50 86 TYR A C 1
ATOM 681 O O . TYR A 1 86 ? -9.333 -13.605 2.633 1.00 90.50 86 TYR A O 1
ATOM 689 N N . GLU A 1 87 ? -9.361 -12.001 4.209 1.00 92.25 87 GLU A N 1
ATOM 690 C CA . GLU A 1 87 ? -10.542 -11.271 3.726 1.00 92.25 87 GLU A CA 1
ATOM 691 C C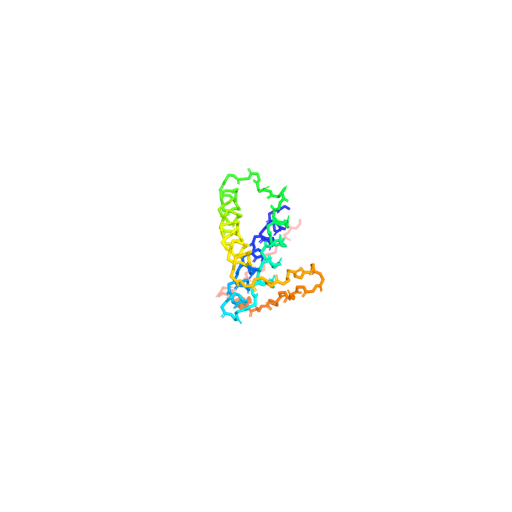 . GLU A 1 87 ? -10.148 -10.100 2.801 1.00 92.25 87 GLU A C 1
ATOM 693 O O . GLU A 1 87 ? -11.020 -9.453 2.219 1.00 92.25 87 GLU A O 1
ATOM 698 N N . LEU A 1 88 ? -8.848 -9.802 2.668 1.00 93.56 88 LEU A N 1
ATOM 699 C CA . LEU A 1 88 ? -8.357 -8.704 1.836 1.00 93.56 88 LEU A CA 1
ATOM 700 C C . LEU A 1 88 ? -8.486 -9.019 0.338 1.00 93.56 88 LEU A C 1
ATOM 702 O O . LEU A 1 88 ? -8.311 -10.169 -0.075 1.00 93.56 88 LEU A O 1
ATOM 706 N N . PRO A 1 89 ? -8.740 -8.001 -0.504 1.00 90.94 89 PRO A N 1
ATOM 707 C CA . PRO A 1 89 ? -8.798 -8.194 -1.945 1.00 90.94 89 PRO A CA 1
ATOM 708 C C . PRO A 1 89 ? -7.439 -8.642 -2.492 1.00 90.94 89 PRO A C 1
ATOM 710 O O . PRO A 1 89 ? -6.387 -8.109 -2.127 1.00 90.94 89 PRO A O 1
ATOM 713 N N . SER A 1 90 ? -7.461 -9.602 -3.415 1.00 85.94 90 SER A N 1
ATOM 714 C CA . SER A 1 90 ? -6.272 -9.997 -4.162 1.00 85.94 90 SER A CA 1
ATOM 715 C C . SER A 1 90 ? -5.885 -8.915 -5.166 1.00 85.94 90 SER A C 1
ATOM 717 O O . SER A 1 90 ? -6.727 -8.424 -5.915 1.00 85.94 90 SER A O 1
ATOM 719 N N . LEU A 1 91 ? -4.596 -8.578 -5.226 1.00 85.94 91 LEU A N 1
ATOM 720 C CA . LEU A 1 91 ? -4.074 -7.676 -6.250 1.00 85.94 91 LEU A CA 1
ATOM 721 C C . LEU A 1 91 ? -4.043 -8.383 -7.606 1.00 85.94 91 LEU A C 1
ATOM 723 O O . LEU A 1 91 ? -3.415 -9.435 -7.744 1.00 85.94 91 LEU A O 1
ATOM 727 N N . GLU A 1 92 ? -4.645 -7.768 -8.618 1.00 86.00 92 GLU A N 1
ATOM 728 C CA . GLU A 1 92 ? -4.583 -8.252 -9.995 1.00 86.00 92 GLU A CA 1
ATOM 729 C C . GLU A 1 92 ? -3.572 -7.445 -10.817 1.00 86.00 92 GLU A C 1
ATOM 731 O O . GLU A 1 92 ? -3.609 -6.216 -10.885 1.00 86.00 92 GLU A O 1
ATOM 736 N N . GLY A 1 93 ? -2.631 -8.147 -11.451 1.00 85.94 93 GLY A N 1
ATOM 737 C CA . GLY A 1 93 ? -1.632 -7.537 -12.321 1.00 85.94 93 GLY A CA 1
ATOM 738 C C . GLY A 1 93 ? -2.131 -7.412 -13.759 1.00 85.94 93 GLY A C 1
ATOM 739 O O . GLY A 1 93 ? -2.574 -8.391 -14.356 1.00 85.94 93 GLY A O 1
ATOM 740 N N . LYS A 1 94 ? -1.973 -6.230 -14.364 1.00 89.44 94 LYS A N 1
ATOM 741 C CA . LYS A 1 94 ? -2.224 -6.016 -15.796 1.00 89.44 94 LYS A CA 1
ATOM 742 C C . LYS A 1 94 ? -0.908 -5.972 -16.571 1.00 89.44 94 LYS A C 1
ATOM 744 O O . LYS A 1 94 ? -0.046 -5.138 -16.296 1.00 89.44 94 LYS A O 1
ATOM 749 N N . ARG A 1 95 ? -0.751 -6.838 -17.578 1.00 92.25 95 ARG A N 1
ATOM 750 C CA . ARG A 1 95 ? 0.404 -6.786 -18.488 1.00 92.25 95 ARG A CA 1
ATOM 751 C C . ARG A 1 95 ? 0.271 -5.575 -19.411 1.00 92.25 95 ARG A C 1
ATOM 753 O O . ARG A 1 95 ? -0.671 -5.495 -20.191 1.00 92.25 95 ARG A O 1
ATOM 760 N N . ILE A 1 96 ? 1.229 -4.655 -19.318 1.00 92.94 96 ILE A N 1
ATOM 761 C CA . ILE A 1 96 ? 1.271 -3.420 -20.125 1.00 92.94 96 ILE A CA 1
ATOM 762 C C . ILE A 1 96 ? 2.503 -3.321 -21.034 1.00 92.94 96 ILE A C 1
ATOM 764 O O . ILE A 1 96 ? 2.586 -2.409 -21.848 1.00 92.94 96 ILE A O 1
ATOM 768 N N . VAL A 1 97 ? 3.462 -4.242 -20.900 1.00 94.69 97 VAL A N 1
ATOM 769 C CA . VAL A 1 97 ? 4.680 -4.285 -21.719 1.00 94.69 97 VAL A CA 1
ATOM 770 C C . VAL A 1 97 ? 4.758 -5.623 -22.441 1.00 94.69 97 VAL A C 1
ATOM 772 O O . VAL A 1 97 ? 4.497 -6.678 -21.856 1.00 94.69 97 VAL A O 1
ATOM 775 N N . GLU A 1 98 ? 5.150 -5.571 -23.709 1.00 94.81 98 GLU A N 1
AT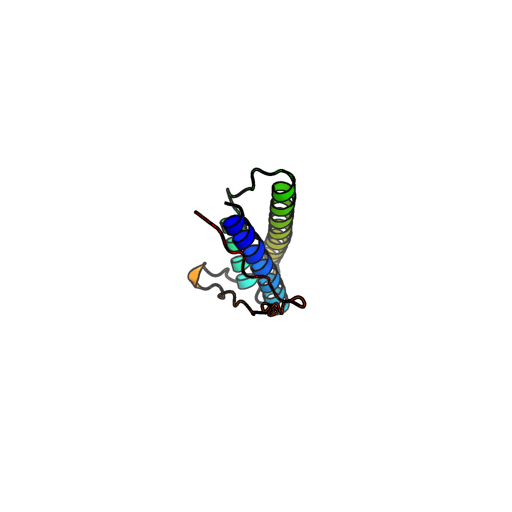OM 776 C CA . GLU A 1 98 ? 5.501 -6.734 -24.517 1.00 94.81 98 GLU A CA 1
ATOM 777 C C . GLU A 1 98 ? 6.918 -6.561 -25.063 1.00 94.81 98 GLU A C 1
ATOM 779 O O . GLU A 1 98 ? 7.360 -5.441 -25.329 1.00 94.81 98 GLU A O 1
ATOM 784 N N . ALA A 1 99 ? 7.649 -7.665 -25.215 1.00 94.38 99 ALA A N 1
ATOM 785 C CA . ALA A 1 99 ? 8.968 -7.617 -25.824 1.00 94.38 99 ALA A CA 1
ATOM 786 C C . ALA A 1 99 ? 8.829 -7.268 -27.310 1.00 94.38 99 ALA A C 1
ATOM 788 O O . ALA A 1 99 ? 8.147 -7.971 -28.054 1.00 94.38 99 ALA A O 1
ATOM 789 N N . ILE A 1 100 ? 9.497 -6.201 -27.746 1.00 93.81 100 ILE A N 1
ATOM 790 C CA . ILE A 1 100 ? 9.543 -5.830 -29.160 1.00 93.81 100 ILE A CA 1
ATOM 791 C C . ILE A 1 100 ? 10.520 -6.783 -29.865 1.00 93.81 100 ILE A C 1
ATOM 793 O O . ILE A 1 100 ? 11.695 -6.817 -29.481 1.00 93.81 100 ILE A O 1
ATOM 797 N N . PRO A 1 101 ? 10.085 -7.553 -30.883 1.00 92.94 101 PRO A N 1
ATOM 798 C CA . PRO A 1 101 ? 10.974 -8.455 -31.602 1.00 92.94 101 PRO A CA 1
ATOM 799 C C . PRO A 1 101 ? 12.129 -7.697 -32.255 1.00 92.94 101 PRO A C 1
ATOM 801 O O . PRO A 1 101 ? 11.932 -6.715 -32.974 1.00 92.94 101 PRO A O 1
ATOM 804 N N . TYR A 1 102 ? 13.348 -8.172 -32.020 1.00 89.75 102 TYR A N 1
ATOM 805 C CA . TYR A 1 102 ? 14.537 -7.607 -32.641 1.00 89.75 102 TYR A CA 1
ATOM 806 C C . TYR A 1 102 ? 14.753 -8.207 -34.035 1.00 89.75 102 TYR A C 1
ATOM 808 O O . TYR A 1 102 ? 14.937 -9.415 -34.173 1.00 89.75 102 TYR A O 1
ATOM 816 N N . ALA A 1 103 ? 14.780 -7.352 -35.060 1.00 87.44 103 ALA A N 1
ATOM 817 C CA . ALA A 1 103 ? 15.157 -7.723 -36.421 1.00 87.44 103 ALA A CA 1
ATOM 818 C C . ALA A 1 103 ? 16.533 -7.113 -36.769 1.00 87.44 103 ALA A C 1
ATOM 820 O O . ALA A 1 103 ? 16.634 -5.889 -36.930 1.00 87.44 103 ALA A O 1
ATOM 821 N N . PRO A 1 104 ? 17.609 -7.918 -36.882 1.00 85.06 104 PRO A N 1
ATOM 822 C CA . PRO A 1 104 ? 18.924 -7.404 -37.247 1.00 85.06 104 PRO A CA 1
ATOM 823 C C . PRO A 1 104 ? 18.916 -6.866 -38.684 1.00 85.06 104 PRO A C 1
ATOM 825 O O . PRO A 1 104 ? 18.501 -7.544 -39.617 1.00 85.06 104 PRO A O 1
ATOM 828 N N . LYS A 1 105 ? 19.415 -5.640 -38.883 1.00 78.88 105 LYS A N 1
ATOM 829 C CA . LYS A 1 105 ? 19.472 -4.986 -40.210 1.00 78.88 105 LYS A CA 1
ATOM 830 C C . LYS A 1 105 ? 20.691 -5.373 -41.056 1.00 78.88 105 LYS A C 1
ATOM 832 O O . LYS A 1 105 ? 20.763 -5.004 -42.223 1.00 78.88 105 LYS A O 1
ATOM 837 N N . ARG A 1 106 ? 21.681 -6.059 -40.479 1.00 73.25 106 ARG A N 1
ATOM 838 C CA . ARG A 1 106 ? 22.891 -6.507 -41.183 1.00 73.25 106 ARG A CA 1
ATOM 839 C C . ARG A 1 106 ? 22.930 -8.026 -41.192 1.00 73.25 106 ARG A C 1
ATOM 841 O O . ARG A 1 106 ? 22.674 -8.639 -40.160 1.00 73.25 106 ARG A O 1
ATOM 848 N N . LEU A 1 107 ? 23.274 -8.596 -42.348 1.00 63.00 107 LEU A N 1
ATOM 849 C CA . LEU A 1 107 ? 23.531 -10.023 -42.522 1.00 63.00 107 LEU A C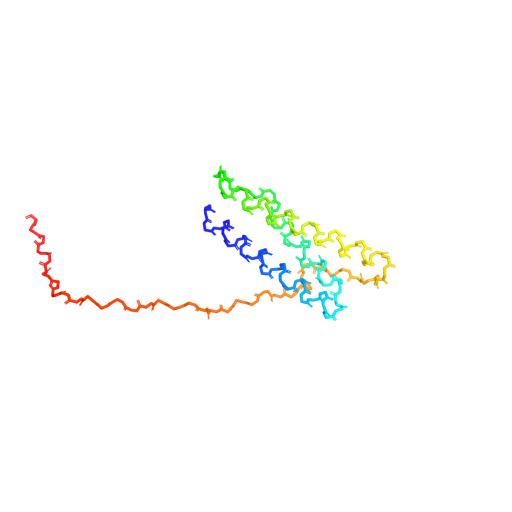A 1
ATOM 850 C C . LEU A 1 107 ? 24.591 -10.440 -41.491 1.00 63.00 107 LEU A C 1
ATOM 852 O O . LEU A 1 107 ? 25.750 -10.029 -41.591 1.00 63.00 107 LEU A O 1
ATOM 856 N N . GLY A 1 108 ? 24.174 -11.169 -40.455 1.00 61.66 108 GLY A N 1
ATOM 857 C CA . GLY A 1 108 ? 25.095 -11.737 -39.482 1.00 61.66 108 GLY A CA 1
ATOM 858 C C . GLY A 1 108 ? 26.029 -12.673 -40.232 1.00 61.66 108 GLY A C 1
ATOM 859 O O . GLY A 1 108 ? 25.578 -13.661 -40.802 1.00 61.66 108 GLY A O 1
ATOM 860 N N . ARG A 1 109 ? 27.319 -12.336 -40.301 1.00 65.00 109 ARG A N 1
ATOM 861 C CA . ARG A 1 109 ? 28.321 -13.309 -40.739 1.00 65.00 109 ARG A CA 1
ATOM 862 C C . ARG A 1 109 ? 28.280 -14.443 -39.719 1.00 65.00 109 ARG A C 1
ATOM 864 O O . ARG A 1 109 ? 28.370 -14.160 -38.525 1.00 65.00 109 ARG A O 1
ATOM 871 N N . GLU A 1 110 ? 28.122 -15.683 -40.174 1.00 64.69 110 GLU A N 1
ATOM 872 C CA . GLU A 1 110 ? 28.300 -16.852 -39.315 1.00 64.69 110 GLU A CA 1
ATOM 873 C C . GLU A 1 110 ? 29.658 -16.728 -38.619 1.00 64.69 110 GLU A C 1
ATOM 875 O O . GLU A 1 110 ? 30.707 -16.669 -39.268 1.00 64.69 110 GLU A O 1
ATOM 880 N N . LEU A 1 111 ? 29.638 -16.612 -37.291 1.00 67.88 111 LEU A N 1
ATOM 881 C CA . LEU A 1 111 ? 30.849 -16.671 -36.488 1.00 67.88 111 LEU A CA 1
ATOM 882 C C . LEU A 1 111 ? 31.323 -18.125 -36.507 1.00 67.88 111 LEU A C 1
ATOM 884 O O . LEU A 1 111 ? 30.931 -18.937 -35.675 1.00 67.88 111 LEU A O 1
ATOM 888 N N . MET A 1 112 ? 32.138 -18.458 -37.504 1.00 60.38 112 MET A N 1
ATOM 889 C CA . MET A 1 112 ? 32.858 -19.725 -37.571 1.00 60.38 112 MET A CA 1
ATOM 890 C C . MET A 1 112 ? 33.963 -19.704 -36.515 1.00 60.38 112 MET A C 1
ATOM 892 O O . MET A 1 112 ? 35.051 -19.174 -36.746 1.00 60.38 112 MET A O 1
ATOM 896 N N . PHE A 1 113 ? 33.686 -20.266 -35.342 1.00 62.12 113 PHE A N 1
ATOM 897 C CA . PHE A 1 113 ? 34.721 -20.555 -34.357 1.00 62.12 113 PHE A CA 1
ATOM 898 C C . PHE A 1 113 ? 35.498 -21.789 -34.832 1.00 62.12 113 PHE A C 1
ATOM 900 O O . PHE A 1 113 ? 34.956 -22.893 -34.866 1.00 62.12 113 PHE A O 1
ATOM 907 N N . ARG A 1 114 ? 36.759 -21.608 -35.240 1.00 53.94 114 ARG A N 1
ATOM 908 C CA . ARG A 1 114 ? 37.694 -22.732 -35.398 1.00 53.94 114 ARG A CA 1
ATOM 909 C C . ARG A 1 114 ? 38.215 -23.122 -34.015 1.00 53.94 114 ARG A C 1
ATOM 911 O O . ARG A 1 114 ? 38.725 -22.257 -33.306 1.00 53.94 114 ARG A O 1
ATOM 918 N N . ILE A 1 115 ? 38.023 -24.396 -33.673 1.00 52.19 115 ILE A N 1
ATOM 919 C CA . ILE A 1 115 ? 38.638 -25.093 -32.533 1.00 52.19 115 ILE A CA 1
ATOM 920 C C . ILE A 1 115 ? 40.127 -25.285 -32.817 1.00 52.19 115 ILE A C 1
ATOM 922 O O . ILE A 1 115 ? 40.450 -25.584 -33.993 1.00 52.19 115 ILE A O 1
#

Sequence (115 aa):
DFISLNCLLHQARGQKHVAIELYEEGKIGLAIGVLRDAVSNMSGRSPSNESWHAVFSEEKSALRVILKRYEDENGFIYLERIPDAYELPSLEGKRIVEAIPYAPKRLGRELMFRI

pLDDT: mean 90.22, std 10.09, range [52.19, 98.31]

Mean predicted aligned error: 6.81 Å

InterPro domains:
  IPR004328 BRO1 domain [PF03097] (3-102)
  IPR038499 BRO1 domain superfamily [G3DSA:1.25.40.280] (1-114)

Solvent-accessible surface area (backbone atoms only — not comparable to full-atom values): 7071 Å² total; per-residue (Å²): 109,72,66,64,50,50,53,51,54,53,49,38,52,50,35,52,52,53,21,51,53,30,40,75,72,68,38,51,19,56,15,45,34,42,39,52,52,37,54,55,72,53,51,98,61,76,56,88,52,66,77,56,26,51,57,51,50,50,53,54,48,53,50,48,55,53,37,49,52,49,51,56,44,30,75,73,74,69,68,55,73,63,55,56,82,89,71,52,85,81,88,82,86,80,90,86,78,77,88,77,84,86,76,80,92,60,88,77,72,80,82,77,80,79,129

Radius of gyration: 21.34 Å; Cα contacts (8 Å, |Δi|>4): 84; chains: 1; bounding box: 55×34×58 Å